Protein AF-A0AAU7ZPV0-F1 (afdb_monomer_lite)

Secondary structure (DSSP, 8-state):
--HHHHHHHHHHHHHHHHHHHTSHHHHHHHHT-S-HHHHHHHHHHHHHHHHHHHHHHHHHHHHHHHHHHHHHHHHHHHHHHHHHHHHHHHHHHHHHHHHHHHHHHHHHHHHH-

Structure (mmCIF, N/CA/C/O backbone):
data_AF-A0AAU7ZPV0-F1
#
_entry.id   AF-A0AAU7ZPV0-F1
#
loop_
_atom_site.group_PDB
_atom_site.id
_atom_site.type_symbol
_atom_site.label_atom_id
_atom_site.label_alt_id
_atom_site.label_comp_id
_atom_site.label_asym_id
_atom_site.label_entity_id
_atom_site.label_seq_id
_atom_site.pdbx_PDB_ins_code
_atom_site.Cartn_x
_atom_site.Cartn_y
_atom_site.Cartn_z
_atom_site.occupancy
_atom_site.B_iso_or_equiv
_atom_site.auth_seq_id
_atom_site.auth_comp_id
_atom_site.auth_asym_id
_atom_site.auth_atom_id
_atom_site.pdbx_PDB_model_num
ATOM 1 N N . MET A 1 1 ? -16.035 0.991 -10.563 1.00 46.72 1 MET A N 1
ATOM 2 C CA . MET A 1 1 ? -14.810 0.193 -10.328 1.00 46.72 1 MET A CA 1
ATOM 3 C C . MET A 1 1 ? -13.983 0.943 -9.302 1.00 46.72 1 MET A C 1
ATOM 5 O O . MET A 1 1 ? -13.802 2.139 -9.482 1.00 46.72 1 MET A O 1
ATOM 9 N N . GLN A 1 2 ? -13.599 0.308 -8.191 1.00 51.53 2 GLN A N 1
ATOM 10 C CA . GLN A 1 2 ? -12.875 1.004 -7.121 1.00 51.53 2 GLN A CA 1
ATOM 11 C C . GLN A 1 2 ? -11.481 1.400 -7.616 1.00 51.53 2 GLN A C 1
ATOM 13 O O . GLN A 1 2 ? -10.761 0.560 -8.154 1.00 51.53 2 GLN A O 1
ATOM 18 N N . SER A 1 3 ? -11.116 2.673 -7.447 1.00 61.22 3 SER A N 1
ATOM 19 C CA . SER A 1 3 ? -9.826 3.230 -7.879 1.00 61.22 3 SER A CA 1
ATOM 20 C C . SER A 1 3 ? -8.629 2.415 -7.369 1.00 61.22 3 SER A C 1
ATOM 22 O O . SER A 1 3 ? -7.640 2.259 -8.079 1.00 61.22 3 SER A O 1
ATOM 24 N N . SER A 1 4 ? -8.757 1.817 -6.181 1.00 65.19 4 SER A N 1
ATOM 25 C CA . SER A 1 4 ? -7.759 0.951 -5.543 1.00 65.19 4 SER A CA 1
ATOM 26 C C . SER A 1 4 ? -7.380 -0.283 -6.373 1.00 65.19 4 SER A C 1
ATOM 28 O O . SER A 1 4 ? -6.203 -0.634 -6.449 1.00 65.19 4 SER A O 1
ATOM 30 N N . ALA A 1 5 ? -8.341 -0.919 -7.053 1.00 67.62 5 ALA A N 1
ATOM 31 C CA . ALA A 1 5 ? -8.082 -2.095 -7.886 1.00 67.62 5 ALA A CA 1
ATOM 32 C C . ALA A 1 5 ? -7.288 -1.731 -9.152 1.00 67.62 5 ALA A C 1
ATOM 34 O O . ALA A 1 5 ? -6.360 -2.439 -9.539 1.00 67.62 5 ALA A O 1
ATOM 35 N N . LEU A 1 6 ? -7.613 -0.586 -9.759 1.00 73.12 6 LEU A N 1
ATOM 36 C CA . LEU A 1 6 ? -6.909 -0.051 -10.926 1.00 73.12 6 LEU A CA 1
ATOM 37 C C . LEU A 1 6 ? -5.469 0.354 -10.577 1.00 73.12 6 LEU A C 1
ATOM 39 O O . LEU A 1 6 ? -4.548 0.038 -11.331 1.00 73.12 6 LEU A O 1
ATOM 43 N N . TYR A 1 7 ? -5.257 0.978 -9.414 1.00 76.88 7 TYR A N 1
ATOM 44 C CA . TYR A 1 7 ? -3.917 1.304 -8.920 1.00 76.88 7 TYR A CA 1
ATOM 45 C C . TYR A 1 7 ? -3.076 0.059 -8.653 1.00 76.88 7 TYR A C 1
ATOM 47 O O . TYR A 1 7 ? -1.934 -0.002 -9.097 1.00 76.88 7 TYR A O 1
ATOM 55 N N . SER A 1 8 ? -3.644 -0.952 -7.991 1.00 78.69 8 SER A N 1
ATOM 56 C CA . SER A 1 8 ? -2.935 -2.195 -7.678 1.00 78.69 8 SER A CA 1
ATOM 57 C C . SER A 1 8 ? -2.488 -2.938 -8.943 1.00 78.69 8 SER A C 1
ATOM 59 O O . SER A 1 8 ? -1.317 -3.300 -9.057 1.00 78.69 8 SER A O 1
ATOM 61 N N . MET A 1 9 ? -3.374 -3.079 -9.936 1.00 86.12 9 MET A N 1
ATOM 62 C CA . MET A 1 9 ? -3.036 -3.710 -11.219 1.00 86.12 9 MET A CA 1
ATOM 63 C C . MET A 1 9 ? -1.973 -2.922 -11.997 1.00 86.12 9 MET A C 1
ATOM 65 O O . MET A 1 9 ? -1.051 -3.509 -12.569 1.00 86.12 9 MET A O 1
ATOM 69 N N . THR A 1 10 ? -2.082 -1.590 -12.009 1.00 88.38 10 THR A N 1
ATOM 70 C CA . THR A 1 10 ? -1.117 -0.718 -12.697 1.00 88.38 10 THR A CA 1
ATOM 71 C C . THR A 1 10 ? 0.253 -0.787 -12.028 1.00 88.38 10 THR A C 1
ATOM 73 O O . THR A 1 10 ? 1.260 -0.957 -12.711 1.00 88.38 10 THR A O 1
ATOM 76 N N . LEU A 1 11 ? 0.299 -0.731 -10.695 1.00 90.00 11 LEU A N 1
ATOM 77 C CA . LEU A 1 11 ? 1.532 -0.859 -9.924 1.00 90.00 11 LEU A CA 1
ATOM 78 C C . LEU A 1 11 ? 2.190 -2.223 -10.155 1.00 90.00 11 LEU A C 1
ATOM 80 O O . LEU A 1 11 ? 3.389 -2.281 -10.404 1.00 90.00 11 LEU A O 1
ATOM 84 N N . GLN A 1 12 ? 1.415 -3.310 -10.141 1.00 92.12 12 GLN A N 1
ATOM 85 C CA . GLN A 1 12 ? 1.933 -4.653 -10.405 1.00 92.12 12 GLN A CA 1
ATOM 86 C C . GLN A 1 12 ? 2.529 -4.768 -11.814 1.00 92.12 12 GLN A C 1
ATOM 88 O O . GLN A 1 12 ? 3.609 -5.333 -11.980 1.00 92.12 12 GLN A O 1
ATOM 93 N N . SER A 1 13 ? 1.861 -4.184 -12.811 1.00 93.31 13 SER A N 1
ATOM 94 C CA . SER A 1 13 ? 2.343 -4.169 -14.196 1.00 93.31 13 SER A CA 1
ATOM 95 C C . SER A 1 13 ? 3.640 -3.369 -14.335 1.00 93.31 13 SER A C 1
ATOM 97 O O . SER A 1 13 ? 4.585 -3.831 -14.969 1.00 93.31 13 SER A O 1
ATOM 99 N N . LEU A 1 14 ? 3.719 -2.195 -13.699 1.00 93.50 14 LEU A N 1
ATOM 100 C CA . LEU A 1 14 ? 4.928 -1.370 -13.702 1.00 93.50 14 LEU A CA 1
ATOM 101 C C . LEU A 1 14 ? 6.087 -2.049 -12.968 1.00 93.50 14 LEU A C 1
ATOM 103 O O . LEU A 1 14 ? 7.208 -2.015 -13.459 1.00 93.50 14 LEU A O 1
ATOM 107 N N . VAL A 1 15 ? 5.833 -2.711 -11.835 1.00 93.19 15 VAL A N 1
ATOM 108 C CA . VAL A 1 15 ? 6.856 -3.482 -11.112 1.00 93.19 15 VAL A CA 1
ATOM 109 C C . VAL A 1 15 ? 7.363 -4.655 -11.950 1.00 93.19 15 VAL A C 1
ATOM 111 O O . VAL A 1 15 ? 8.564 -4.915 -11.946 1.00 93.19 15 VAL A O 1
ATOM 114 N N . GLY A 1 16 ? 6.478 -5.339 -12.681 1.00 94.06 16 GLY A N 1
ATOM 115 C CA . GLY A 1 16 ? 6.865 -6.376 -13.639 1.00 94.06 16 GLY A CA 1
ATOM 116 C C . GLY A 1 16 ? 7.795 -5.825 -14.718 1.00 94.06 16 GLY A C 1
ATOM 117 O O . GLY A 1 16 ? 8.907 -6.322 -14.876 1.00 94.06 16 GLY A O 1
ATOM 118 N N . LEU A 1 17 ? 7.389 -4.731 -15.368 1.00 93.94 17 LEU A N 1
ATOM 119 C CA . LEU A 1 17 ? 8.193 -4.057 -16.388 1.00 93.94 17 LEU A CA 1
ATOM 120 C C . LEU A 1 17 ? 9.551 -3.602 -15.837 1.00 93.94 17 LEU A C 1
ATOM 122 O O . LEU A 1 17 ? 10.587 -3.836 -16.447 1.00 93.94 17 LEU A O 1
ATOM 126 N N . ARG A 1 18 ? 9.564 -3.002 -14.648 1.00 94.88 18 ARG A N 1
ATOM 127 C CA . ARG A 1 18 ? 10.787 -2.609 -13.951 1.00 94.88 18 ARG A CA 1
ATOM 128 C C . ARG A 1 18 ? 11.729 -3.782 -13.750 1.00 94.88 18 ARG A C 1
ATOM 130 O O . ARG A 1 18 ? 12.922 -3.651 -13.994 1.00 94.88 18 ARG A O 1
ATOM 137 N N . ASN A 1 19 ? 11.205 -4.919 -13.295 1.00 94.62 19 ASN A N 1
ATOM 138 C CA . ASN A 1 19 ? 12.014 -6.109 -13.054 1.00 94.62 19 ASN A CA 1
ATOM 139 C C . ASN A 1 19 ? 12.667 -6.618 -14.344 1.00 94.62 19 ASN A C 1
ATOM 141 O O . ASN A 1 19 ? 13.808 -7.063 -14.291 1.00 94.62 19 ASN A O 1
ATOM 145 N N . GLU A 1 20 ? 11.990 -6.504 -15.489 1.00 93.69 20 GLU A N 1
ATOM 146 C CA . GLU A 1 20 ? 12.580 -6.797 -16.801 1.00 93.69 20 GLU A CA 1
ATOM 147 C C . GLU A 1 20 ? 13.679 -5.782 -17.163 1.00 93.69 20 GLU A C 1
ATOM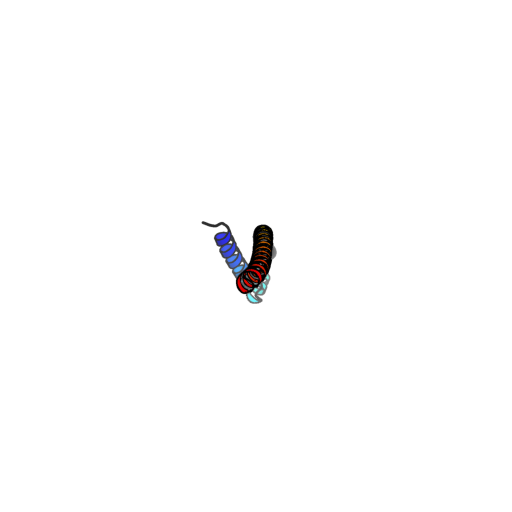 149 O O . GLU A 1 20 ? 14.764 -6.171 -17.597 1.00 93.69 20 GLU A O 1
ATOM 154 N N . MET A 1 21 ? 13.441 -4.489 -16.912 1.00 91.94 21 MET A N 1
ATOM 155 C CA . MET A 1 21 ? 14.362 -3.389 -17.238 1.00 91.94 21 MET A CA 1
ATOM 156 C C . MET A 1 21 ? 15.630 -3.331 -16.370 1.00 91.94 21 MET A C 1
ATOM 158 O O . MET A 1 21 ? 16.565 -2.615 -16.709 1.00 91.94 21 MET A O 1
ATOM 162 N N . VAL A 1 22 ? 15.695 -4.057 -15.252 1.00 91.88 22 VAL A N 1
ATOM 163 C CA . VAL A 1 22 ? 16.899 -4.117 -14.395 1.00 91.88 22 VAL A CA 1
ATOM 164 C C . VAL A 1 22 ? 17.722 -5.391 -14.598 1.00 91.88 22 VAL A C 1
ATOM 166 O O . VAL A 1 22 ? 18.713 -5.601 -13.899 1.00 91.88 22 VAL A O 1
ATOM 169 N N . THR A 1 23 ? 17.321 -6.259 -15.528 1.00 95.06 23 THR A N 1
ATOM 170 C CA . THR A 1 23 ? 18.082 -7.472 -15.853 1.00 95.06 23 THR A CA 1
ATOM 171 C C . THR A 1 23 ? 19.387 -7.142 -16.579 1.00 95.06 23 THR A C 1
ATOM 173 O O . THR A 1 23 ? 19.469 -6.150 -17.304 1.00 95.06 23 THR A O 1
ATOM 176 N N . SER A 1 24 ? 20.400 -8.007 -16.422 1.00 94.00 24 SER A N 1
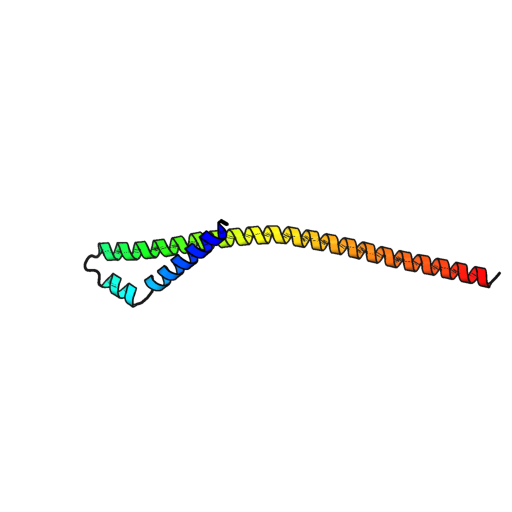ATOM 177 C CA . SER A 1 24 ? 21.652 -7.919 -17.195 1.00 94.00 24 SER A CA 1
ATOM 178 C C . SER A 1 24 ? 21.362 -7.878 -18.691 1.00 94.00 24 SER A C 1
ATOM 180 O O . SER A 1 24 ? 21.835 -6.979 -19.371 1.00 94.00 24 SER A O 1
ATOM 182 N N . ASP A 1 25 ? 20.507 -8.782 -19.176 1.00 95.31 25 ASP A N 1
ATOM 183 C CA . ASP A 1 25 ? 20.170 -8.899 -20.596 1.00 95.31 25 ASP A CA 1
ATOM 184 C C . ASP A 1 25 ? 19.580 -7.604 -21.163 1.00 95.31 25 ASP A C 1
ATOM 186 O O . ASP A 1 25 ? 19.931 -7.187 -22.266 1.00 95.31 25 ASP A O 1
ATOM 190 N N . TRP A 1 26 ? 18.706 -6.931 -20.406 1.00 94.00 26 TRP A N 1
ATOM 191 C CA . TRP A 1 26 ? 18.158 -5.644 -20.823 1.00 94.00 26 TRP A CA 1
ATOM 192 C C . TRP A 1 26 ? 19.221 -4.545 -20.819 1.00 94.00 26 TRP A C 1
ATOM 194 O O . TRP A 1 26 ? 19.307 -3.771 -21.772 1.00 94.00 26 TRP A O 1
ATOM 204 N N . ILE A 1 27 ? 20.049 -4.482 -19.773 1.00 93.94 27 ILE A N 1
ATOM 205 C CA . ILE A 1 27 ? 21.127 -3.490 -19.657 1.00 93.94 27 ILE A CA 1
ATOM 206 C C . ILE A 1 27 ? 22.122 -3.655 -20.811 1.00 93.94 27 ILE A C 1
ATOM 208 O O . ILE A 1 27 ? 22.485 -2.673 -21.461 1.00 93.94 27 ILE A O 1
ATOM 212 N N . ASP A 1 28 ? 22.511 -4.890 -21.110 1.00 95.88 28 ASP A N 1
ATOM 213 C CA . ASP A 1 28 ? 23.411 -5.228 -22.207 1.00 95.88 28 ASP A CA 1
ATOM 214 C C . ASP A 1 28 ? 22.778 -4.891 -23.562 1.00 95.88 28 ASP A C 1
ATOM 216 O O . ASP A 1 28 ? 23.433 -4.285 -24.412 1.00 95.88 28 ASP A O 1
ATOM 220 N N . ALA A 1 29 ? 21.484 -5.178 -23.747 1.00 95.06 29 ALA A N 1
ATOM 221 C CA . ALA A 1 29 ? 20.747 -4.806 -24.953 1.00 95.06 29 ALA A CA 1
ATOM 222 C C . ALA A 1 29 ? 20.673 -3.284 -25.155 1.00 95.06 29 ALA A C 1
ATOM 224 O O . ALA A 1 29 ? 20.831 -2.805 -26.279 1.00 95.06 29 ALA A O 1
ATOM 225 N N . VAL A 1 30 ? 20.474 -2.513 -24.081 1.00 94.62 30 VAL A N 1
ATOM 226 C CA . VAL A 1 30 ? 20.490 -1.046 -24.136 1.00 94.62 30 VAL A CA 1
ATOM 227 C C . VAL A 1 30 ? 21.887 -0.532 -24.4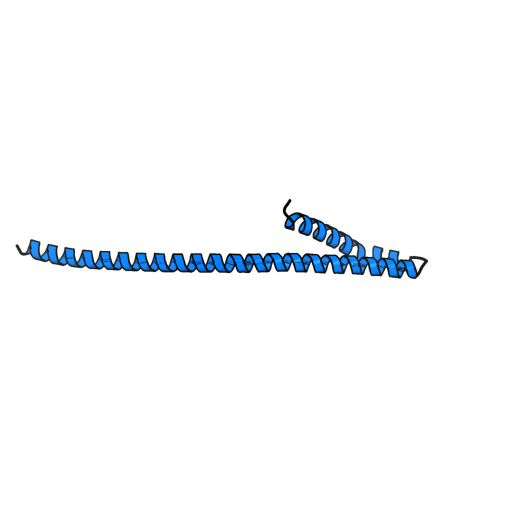63 1.00 94.62 30 VAL A C 1
ATOM 229 O O . VAL A 1 30 ? 22.023 0.321 -25.335 1.00 94.62 30 VAL A O 1
ATOM 232 N N . ASN A 1 31 ? 22.932 -1.069 -23.834 1.00 94.06 31 ASN A N 1
ATOM 233 C CA . ASN A 1 31 ? 24.315 -0.661 -24.092 1.00 94.06 31 ASN A CA 1
ATOM 234 C C . ASN A 1 31 ? 24.791 -1.030 -25.508 1.00 94.06 31 ASN A C 1
ATOM 236 O O . ASN A 1 31 ? 25.638 -0.338 -26.072 1.00 94.06 31 ASN A O 1
ATOM 240 N N . ALA A 1 32 ? 24.227 -2.084 -26.100 1.00 95.75 32 ALA A N 1
ATOM 241 C CA . ALA A 1 32 ? 24.511 -2.511 -27.466 1.00 95.75 32 ALA A CA 1
ATOM 242 C C . ALA A 1 32 ? 23.818 -1.655 -28.547 1.00 95.75 32 ALA A C 1
ATOM 244 O O . ALA A 1 32 ? 24.078 -1.854 -29.737 1.00 95.75 32 ALA A O 1
ATOM 245 N N . LEU A 1 33 ? 22.946 -0.703 -28.180 1.00 95.25 33 LEU A N 1
ATOM 246 C CA . LEU A 1 33 ? 22.277 0.158 -29.158 1.00 95.25 33 LEU A CA 1
ATOM 247 C C . LEU A 1 33 ? 23.300 1.026 -29.916 1.00 95.25 33 LEU A C 1
ATOM 249 O O . LEU A 1 33 ? 24.126 1.691 -29.287 1.00 95.25 33 LEU A O 1
ATOM 253 N N . PRO A 1 34 ? 23.213 1.109 -31.256 1.00 93.88 34 PRO A N 1
ATOM 254 C CA . PRO A 1 34 ? 24.214 1.789 -32.083 1.00 93.88 34 PRO A CA 1
ATOM 255 C C . PRO A 1 34 ? 24.190 3.319 -31.953 1.00 93.88 34 PRO A C 1
ATOM 257 O O . PRO A 1 34 ? 25.153 3.988 -32.321 1.00 93.88 34 PRO A O 1
ATOM 260 N N . ASN A 1 35 ? 23.091 3.886 -31.454 1.00 96.06 35 ASN A N 1
ATOM 261 C CA . ASN A 1 35 ? 22.898 5.323 -31.310 1.00 96.06 35 ASN A CA 1
ATOM 262 C C . ASN A 1 35 ? 22.875 5.714 -29.821 1.00 96.06 35 ASN A C 1
ATOM 264 O O . ASN A 1 35 ? 21.947 5.314 -29.111 1.00 96.06 35 ASN A O 1
ATOM 268 N N . PRO A 1 36 ? 23.812 6.558 -29.350 1.00 94.00 36 PRO A N 1
ATOM 269 C CA . PRO A 1 36 ? 23.835 7.032 -27.965 1.00 94.00 36 PRO A CA 1
ATOM 270 C C . PRO A 1 36 ? 22.535 7.713 -27.517 1.00 94.00 36 PRO A C 1
ATOM 272 O O . PRO A 1 36 ? 22.138 7.601 -26.359 1.00 94.00 36 PRO A O 1
ATOM 275 N N . ASN A 1 37 ? 21.820 8.382 -28.427 1.00 96.06 37 ASN A N 1
ATOM 276 C CA . ASN A 1 37 ? 20.543 9.012 -28.086 1.00 96.06 37 ASN A CA 1
ATOM 277 C C . ASN A 1 37 ? 19.456 7.983 -27.756 1.00 96.06 37 ASN A C 1
ATOM 279 O O . ASN A 1 37 ? 18.602 8.248 -26.910 1.00 96.06 37 ASN A O 1
ATOM 283 N N . ASP A 1 38 ? 19.484 6.808 -28.384 1.00 95.06 38 ASP A N 1
ATOM 284 C CA . ASP A 1 38 ? 18.519 5.749 -28.090 1.00 95.06 38 ASP A CA 1
ATOM 285 C C . ASP A 1 38 ? 18.834 5.068 -26.751 1.00 95.06 38 ASP A C 1
ATOM 287 O O . ASP A 1 38 ? 17.909 4.749 -26.004 1.00 95.06 38 ASP A O 1
ATOM 291 N N . GLN A 1 39 ? 20.116 4.984 -26.376 1.00 93.56 39 GLN A N 1
ATOM 292 C CA . GLN A 1 39 ? 20.540 4.556 -25.035 1.00 93.56 39 GLN A CA 1
ATOM 293 C C . GLN A 1 39 ? 19.996 5.498 -23.953 1.00 93.56 39 GLN A C 1
ATOM 295 O O . GLN A 1 39 ? 19.344 5.061 -23.003 1.00 93.56 39 GLN A O 1
ATOM 300 N N . ILE A 1 40 ? 20.191 6.810 -24.133 1.00 95.06 40 ILE A N 1
ATOM 301 C CA . ILE A 1 40 ? 19.691 7.836 -23.207 1.00 95.06 40 ILE A CA 1
ATOM 302 C C . ILE A 1 40 ? 18.164 7.770 -23.099 1.00 95.06 40 ILE A C 1
ATOM 304 O O . ILE A 1 40 ? 17.612 7.850 -22.002 1.00 95.06 40 ILE A O 1
ATOM 308 N N . ARG A 1 41 ? 17.453 7.590 -24.220 1.00 95.06 41 ARG A N 1
ATOM 309 C CA . ARG A 1 41 ? 15.986 7.463 -24.219 1.00 95.06 41 ARG A CA 1
ATOM 310 C C . ARG A 1 41 ? 15.507 6.207 -23.496 1.00 95.06 41 ARG A C 1
ATOM 312 O O . ARG A 1 41 ? 14.505 6.286 -22.782 1.00 95.06 41 ARG A O 1
ATOM 319 N N . ALA A 1 42 ? 16.196 5.078 -23.651 1.00 92.69 42 ALA A N 1
ATOM 320 C CA . ALA A 1 42 ? 15.875 3.843 -22.938 1.00 92.69 42 ALA A CA 1
ATOM 321 C C . ALA A 1 42 ? 16.050 4.016 -21.420 1.00 92.69 42 ALA A C 1
ATOM 323 O O . ALA A 1 42 ? 15.125 3.732 -20.659 1.00 92.69 42 ALA A O 1
ATOM 324 N N . GLN A 1 43 ? 17.171 4.597 -20.982 1.00 92.12 43 GLN A N 1
ATOM 325 C CA . GLN A 1 43 ? 17.424 4.894 -19.566 1.00 92.12 43 GLN A CA 1
ATOM 326 C C . GLN A 1 43 ? 16.423 5.910 -18.994 1.00 92.12 43 GLN A C 1
ATOM 328 O O . GLN A 1 43 ? 15.880 5.713 -17.909 1.00 92.12 43 GLN A O 1
ATOM 333 N N . ALA A 1 44 ? 16.104 6.970 -19.742 1.00 94.75 44 ALA A N 1
ATOM 334 C CA . ALA A 1 44 ? 15.089 7.942 -19.339 1.00 94.75 44 ALA A CA 1
ATOM 335 C C . ALA A 1 44 ? 13.692 7.309 -19.224 1.00 94.75 44 ALA A C 1
ATOM 337 O O . ALA A 1 44 ? 12.884 7.730 -18.398 1.00 94.75 44 ALA A O 1
ATOM 338 N N . THR A 1 45 ? 13.394 6.301 -20.045 1.00 94.00 45 THR A N 1
ATOM 339 C CA . THR A 1 45 ? 12.141 5.542 -19.957 1.00 94.00 45 THR A CA 1
ATOM 340 C C . THR A 1 45 ? 12.124 4.666 -18.710 1.00 94.00 45 THR A C 1
ATOM 342 O O . THR A 1 45 ? 11.131 4.700 -17.989 1.00 94.00 45 THR A O 1
ATOM 345 N N . ALA A 1 46 ? 13.227 3.978 -18.396 1.00 93.06 46 ALA A N 1
ATOM 346 C CA . ALA A 1 46 ? 13.366 3.225 -17.148 1.00 93.06 46 ALA A CA 1
ATOM 347 C C . ALA A 1 46 ? 13.126 4.130 -15.932 1.00 93.06 46 ALA A C 1
ATOM 349 O O . ALA A 1 46 ? 12.285 3.838 -15.091 1.00 93.06 46 ALA A O 1
ATOM 350 N N . PHE A 1 47 ? 13.759 5.305 -15.904 1.00 94.19 47 PHE A N 1
ATOM 351 C CA . PHE A 1 47 ? 13.568 6.272 -14.823 1.00 94.19 47 PHE A CA 1
ATOM 352 C C . PHE A 1 47 ? 12.107 6.732 -14.671 1.00 94.19 47 PHE A C 1
ATOM 354 O O . PHE A 1 47 ? 11.613 6.894 -13.556 1.00 94.19 47 PHE A O 1
ATOM 361 N N . LYS A 1 48 ? 11.384 6.925 -15.782 1.00 95.19 48 LYS A N 1
ATOM 362 C CA . LYS A 1 48 ? 9.954 7.278 -15.747 1.00 95.19 48 LYS A CA 1
ATOM 363 C C . LYS A 1 48 ? 9.091 6.159 -15.167 1.00 95.19 48 LYS A C 1
ATOM 365 O O . LYS A 1 48 ? 8.131 6.472 -14.464 1.00 95.19 48 LYS A O 1
ATOM 370 N N . VAL A 1 49 ? 9.417 4.896 -15.450 1.00 95.00 49 VAL A N 1
ATOM 371 C CA . VAL A 1 49 ? 8.739 3.737 -14.847 1.00 95.00 49 VAL A CA 1
ATOM 372 C C . VAL A 1 49 ? 8.946 3.751 -13.332 1.00 95.00 49 VAL A C 1
ATOM 374 O O . VAL A 1 49 ? 7.960 3.696 -12.599 1.00 95.00 49 VAL A O 1
ATOM 377 N N . GLU A 1 50 ? 10.175 3.978 -12.860 1.00 93.44 50 GLU A N 1
ATOM 378 C CA . GLU A 1 50 ? 10.462 3.995 -11.416 1.00 93.44 50 GLU A CA 1
ATOM 379 C C . GLU A 1 50 ? 9.745 5.132 -10.707 1.00 93.44 50 GLU A C 1
ATOM 381 O O . GLU A 1 50 ? 9.135 4.946 -9.653 1.00 93.44 50 GLU A O 1
ATOM 386 N N . HIS A 1 51 ? 9.756 6.311 -11.322 1.00 94.50 51 HIS A N 1
ATOM 387 C CA . HIS A 1 51 ? 9.033 7.457 -10.804 1.00 94.50 51 HIS A CA 1
ATOM 388 C C . HIS A 1 51 ? 7.520 7.185 -10.732 1.00 94.50 51 HIS A C 1
ATOM 390 O O . HIS A 1 51 ? 6.881 7.514 -9.733 1.00 94.50 51 HIS A O 1
ATOM 396 N N . ALA A 1 52 ? 6.934 6.547 -11.751 1.00 93.00 52 ALA A N 1
ATOM 397 C CA . ALA A 1 52 ? 5.517 6.185 -11.743 1.00 93.00 52 ALA A CA 1
ATOM 398 C C . ALA A 1 52 ? 5.181 5.170 -10.635 1.00 93.00 52 ALA A C 1
ATOM 400 O O . ALA A 1 52 ? 4.179 5.341 -9.937 1.00 93.00 52 ALA A O 1
ATOM 401 N N . ILE A 1 53 ? 6.035 4.160 -10.426 1.00 93.44 53 ILE A N 1
ATOM 402 C CA . ILE A 1 53 ? 5.916 3.203 -9.313 1.00 93.44 53 ILE A CA 1
ATOM 403 C C . ILE A 1 53 ? 5.930 3.943 -7.977 1.00 93.44 53 ILE A C 1
ATOM 405 O O . ILE A 1 53 ? 5.082 3.679 -7.122 1.00 93.44 53 ILE A O 1
ATOM 409 N N . GLN A 1 54 ? 6.858 4.883 -7.795 1.00 92.56 54 GLN A N 1
ATOM 410 C CA . GLN A 1 54 ? 6.993 5.630 -6.550 1.00 92.56 54 GLN A CA 1
ATOM 411 C C . GLN A 1 54 ? 5.769 6.510 -6.271 1.00 92.56 54 GLN A C 1
ATOM 413 O O . GLN A 1 54 ? 5.244 6.489 -5.160 1.00 92.56 54 GLN A O 1
ATOM 418 N N . VAL A 1 55 ? 5.267 7.233 -7.277 1.00 91.88 55 VAL A N 1
ATOM 419 C CA . VAL A 1 55 ? 4.056 8.060 -7.146 1.00 91.88 55 VAL A CA 1
ATOM 420 C C . VAL A 1 55 ? 2.846 7.210 -6.760 1.00 91.88 55 VAL A C 1
ATOM 422 O O . VAL A 1 55 ? 2.130 7.556 -5.822 1.00 91.88 55 VAL A O 1
ATOM 425 N N . LEU A 1 56 ? 2.636 6.077 -7.437 1.00 89.69 56 LEU A N 1
ATOM 426 C CA . LEU A 1 56 ? 1.519 5.176 -7.141 1.00 89.69 56 LEU A CA 1
ATOM 427 C C . LEU A 1 56 ? 1.644 4.523 -5.762 1.00 89.69 56 LEU A C 1
ATOM 429 O O . LEU A 1 56 ? 0.652 4.410 -5.046 1.00 89.69 56 LEU A O 1
ATOM 433 N N . SER A 1 57 ? 2.856 4.130 -5.369 1.00 87.69 57 SER A N 1
ATOM 434 C CA . SER A 1 57 ? 3.110 3.549 -4.046 1.00 87.69 57 SER A CA 1
ATOM 435 C C . SER A 1 57 ? 2.846 4.565 -2.937 1.00 87.69 57 SER A C 1
ATOM 437 O O . SER A 1 57 ? 2.209 4.234 -1.942 1.00 87.69 57 SER A O 1
ATOM 439 N N . ASN A 1 58 ? 3.267 5.819 -3.126 1.00 88.38 58 ASN A N 1
ATOM 440 C CA . ASN A 1 58 ? 3.004 6.896 -2.173 1.00 88.38 58 ASN A CA 1
ATOM 441 C C . ASN A 1 58 ? 1.506 7.202 -2.054 1.00 88.38 58 ASN A C 1
ATOM 443 O O . ASN A 1 58 ? 1.019 7.396 -0.944 1.00 88.38 58 ASN A O 1
ATOM 447 N N . ALA A 1 59 ? 0.771 7.203 -3.169 1.00 85.94 59 ALA A N 1
ATOM 448 C CA . ALA A 1 59 ? -0.681 7.369 -3.146 1.00 85.94 59 ALA A CA 1
ATOM 449 C C . ALA A 1 59 ? -1.364 6.231 -2.368 1.00 85.94 59 ALA A C 1
ATOM 451 O O . ALA A 1 59 ? -2.168 6.492 -1.480 1.00 85.94 59 ALA A O 1
ATOM 452 N N . ALA A 1 60 ? -0.974 4.976 -2.621 1.00 83.62 60 ALA A N 1
ATOM 453 C CA . ALA A 1 60 ? -1.507 3.826 -1.892 1.00 83.62 60 ALA A CA 1
ATOM 454 C C . ALA A 1 60 ? -1.190 3.881 -0.385 1.00 83.62 60 ALA A C 1
ATOM 456 O O . ALA A 1 60 ? -2.042 3.550 0.436 1.00 83.62 60 ALA A O 1
ATOM 457 N N . LEU A 1 61 ? 0.014 4.322 -0.006 1.00 86.00 61 LEU A N 1
ATOM 458 C CA . LEU A 1 61 ? 0.382 4.520 1.399 1.00 86.00 61 LEU A CA 1
ATOM 459 C C . LEU A 1 61 ? -0.425 5.647 2.056 1.00 86.00 61 LEU A C 1
ATOM 461 O O . LEU A 1 61 ? -0.808 5.506 3.215 1.00 86.00 61 LEU A O 1
ATOM 465 N N . SER A 1 62 ? -0.708 6.729 1.327 1.00 85.75 62 SER A N 1
ATOM 466 C CA . SER A 1 62 ? -1.576 7.812 1.804 1.00 85.75 62 SER A CA 1
ATOM 467 C C . SER A 1 62 ? -2.993 7.306 2.076 1.00 85.75 62 SER A C 1
ATOM 469 O O . SER A 1 62 ? -3.520 7.536 3.159 1.00 85.75 62 SER A O 1
ATOM 471 N N . ASP A 1 63 ? -3.574 6.540 1.147 1.00 83.38 63 ASP A N 1
ATOM 472 C CA . ASP A 1 63 ? -4.908 5.952 1.320 1.00 83.38 63 ASP A CA 1
ATOM 473 C C . ASP A 1 63 ? -4.961 5.007 2.535 1.00 83.38 63 ASP A C 1
ATOM 475 O O . ASP A 1 63 ? -5.939 4.997 3.287 1.00 83.38 63 ASP A O 1
ATOM 479 N N . ILE A 1 64 ? -3.907 4.208 2.752 1.00 80.50 64 ILE A N 1
ATOM 480 C CA . ILE A 1 64 ? -3.789 3.338 3.932 1.00 80.50 64 ILE A CA 1
ATOM 481 C C . ILE A 1 64 ? -3.707 4.177 5.211 1.00 80.50 64 ILE A C 1
ATOM 483 O O . ILE A 1 64 ? -4.373 3.847 6.191 1.00 80.50 64 ILE A O 1
ATOM 487 N N . ALA A 1 65 ? -2.924 5.258 5.214 1.00 82.62 65 ALA A N 1
ATOM 488 C CA . ALA A 1 65 ? -2.809 6.143 6.368 1.00 82.62 65 ALA A CA 1
ATOM 489 C C . ALA A 1 65 ? -4.164 6.772 6.731 1.00 82.62 65 ALA A C 1
ATOM 491 O O . ALA A 1 65 ? -4.557 6.738 7.899 1.00 82.62 65 ALA A O 1
ATOM 492 N N . ASP A 1 66 ? -4.921 7.250 5.743 1.00 85.19 66 ASP A N 1
ATOM 493 C CA . ASP A 1 66 ? -6.260 7.809 5.955 1.00 85.19 66 ASP A CA 1
ATOM 494 C C . ASP A 1 66 ? -7.233 6.760 6.515 1.00 85.19 66 ASP A C 1
ATOM 496 O O . ASP A 1 66 ? -7.985 7.030 7.458 1.00 85.19 66 ASP A O 1
ATOM 500 N N . GLN A 1 67 ? -7.181 5.525 6.003 1.00 82.12 67 GLN A N 1
ATOM 501 C CA . GLN A 1 67 ? -7.970 4.411 6.539 1.00 82.12 67 GLN A CA 1
ATOM 502 C C . GLN A 1 67 ? -7.579 4.062 7.978 1.00 82.12 67 GLN A C 1
ATOM 504 O O . GLN A 1 67 ? -8.462 3.816 8.801 1.00 82.12 67 GLN A O 1
ATOM 509 N N . MET A 1 68 ? -6.285 4.062 8.308 1.00 81.19 68 MET A N 1
ATOM 510 C CA . MET A 1 68 ? -5.809 3.820 9.672 1.00 81.19 68 MET A CA 1
ATOM 511 C C . MET A 1 68 ? -6.298 4.902 10.635 1.00 81.19 68 MET A C 1
ATOM 513 O O . MET A 1 68 ? -6.755 4.578 11.729 1.00 81.19 68 MET A O 1
ATOM 517 N N . VAL A 1 69 ? -6.269 6.174 10.229 1.00 89.12 69 VAL A N 1
ATOM 518 C CA . VAL A 1 69 ? -6.795 7.287 11.035 1.00 89.12 69 VAL A CA 1
ATOM 519 C C . VAL A 1 69 ? -8.301 7.133 11.265 1.00 89.12 69 VAL A C 1
ATOM 521 O O . VAL A 1 69 ? -8.768 7.265 12.399 1.00 89.12 69 VAL A O 1
ATOM 524 N N . ALA A 1 70 ? -9.064 6.787 10.224 1.00 82.56 70 ALA A N 1
ATOM 525 C CA . ALA A 1 70 ? -10.498 6.538 10.354 1.00 82.56 70 ALA A CA 1
ATOM 526 C C . ALA A 1 70 ? -10.799 5.358 11.300 1.00 82.56 70 ALA A C 1
ATOM 528 O O . ALA A 1 70 ? -11.688 5.443 12.151 1.00 82.56 70 ALA A O 1
ATOM 529 N N . GLN A 1 71 ? -10.028 4.271 11.204 1.00 84.06 71 GLN A N 1
ATOM 530 C CA . GLN A 1 71 ? -10.168 3.107 12.083 1.00 84.06 71 GLN A CA 1
ATOM 531 C C . GLN A 1 71 ? -9.754 3.411 13.528 1.00 84.06 71 GLN A C 1
ATOM 533 O O . GLN A 1 71 ? -10.406 2.936 14.455 1.00 84.06 71 GLN A O 1
ATOM 538 N N . GLN A 1 72 ? -8.731 4.241 13.745 1.00 85.44 72 GLN A N 1
ATOM 539 C CA . GLN A 1 72 ? -8.300 4.664 15.079 1.00 85.44 72 GLN A CA 1
ATOM 540 C C . GLN A 1 72 ? -9.439 5.358 15.840 1.00 85.44 72 GLN A C 1
ATOM 542 O O . GLN A 1 72 ? -9.653 5.080 17.024 1.00 85.44 72 GLN A O 1
ATOM 547 N N . ALA A 1 73 ? -10.194 6.231 15.167 1.00 84.75 73 ALA A N 1
ATOM 548 C CA . ALA A 1 73 ? -11.352 6.897 15.758 1.00 84.75 73 ALA A CA 1
ATOM 549 C C . ALA A 1 73 ? -12.449 5.889 16.143 1.00 84.75 73 ALA A C 1
ATOM 551 O O . ALA A 1 73 ? -12.962 5.937 17.261 1.00 84.75 73 ALA A O 1
ATOM 552 N N . ALA A 1 74 ? -12.749 4.931 15.259 1.00 84.19 74 ALA A N 1
ATOM 553 C CA . ALA A 1 74 ? -13.732 3.880 15.522 1.00 84.19 74 ALA A CA 1
ATOM 554 C C . ALA A 1 74 ? -13.323 2.972 16.696 1.00 84.19 74 ALA A C 1
ATOM 556 O O . ALA A 1 74 ? -14.136 2.704 17.579 1.00 84.19 74 ALA A O 1
ATOM 557 N N . ILE A 1 75 ? -12.054 2.554 16.760 1.00 88.00 75 ILE A N 1
ATOM 558 C CA . ILE A 1 75 ? -11.516 1.747 17.867 1.00 88.00 75 ILE A CA 1
ATOM 559 C C . ILE A 1 75 ? -11.584 2.522 19.185 1.00 88.00 75 ILE A C 1
ATOM 561 O O . ILE A 1 75 ? -11.956 1.962 20.216 1.00 88.00 75 ILE A O 1
ATOM 565 N N . THR A 1 76 ? -11.256 3.815 19.166 1.00 90.44 76 THR A N 1
ATOM 566 C CA . THR A 1 76 ? -11.315 4.671 20.360 1.00 90.44 76 THR A CA 1
ATOM 567 C C . THR A 1 76 ? -12.751 4.807 20.874 1.00 90.44 76 THR A C 1
ATOM 569 O O . THR A 1 76 ? -12.988 4.678 22.078 1.00 90.44 76 THR A O 1
ATOM 572 N N . ALA A 1 77 ? -13.717 5.006 19.972 1.00 89.50 77 ALA A N 1
ATOM 573 C CA . ALA A 1 77 ? -15.136 5.055 20.318 1.00 89.50 77 ALA A CA 1
ATOM 574 C C . ALA A 1 77 ? -15.618 3.723 20.917 1.00 89.50 77 ALA A C 1
ATOM 576 O O . ALA A 1 77 ? -16.149 3.715 22.025 1.00 89.50 77 ALA A O 1
ATOM 577 N N . ALA A 1 78 ? -15.329 2.598 20.254 1.00 87.19 78 ALA A N 1
ATOM 578 C CA . ALA A 1 78 ? -15.696 1.266 20.736 1.00 87.19 78 ALA A CA 1
ATOM 579 C C . ALA A 1 78 ? -15.059 0.934 22.099 1.00 87.19 78 ALA A C 1
ATOM 581 O O . ALA A 1 78 ? -15.696 0.345 22.968 1.00 87.19 78 ALA A O 1
ATOM 582 N N . THR A 1 79 ? -13.808 1.350 22.322 1.00 88.81 79 THR A N 1
ATOM 583 C CA . THR A 1 79 ? -13.120 1.162 23.612 1.00 88.81 79 THR A CA 1
ATOM 584 C C . THR A 1 79 ? -13.783 1.975 24.724 1.00 88.81 79 THR A C 1
ATOM 586 O O . THR A 1 79 ? -13.889 1.504 25.856 1.00 88.81 79 THR A O 1
ATOM 589 N N . THR A 1 80 ? -14.240 3.189 24.411 1.00 92.06 80 THR A N 1
ATOM 590 C CA . THR A 1 80 ? -14.950 4.049 25.367 1.00 92.06 80 THR A CA 1
ATOM 591 C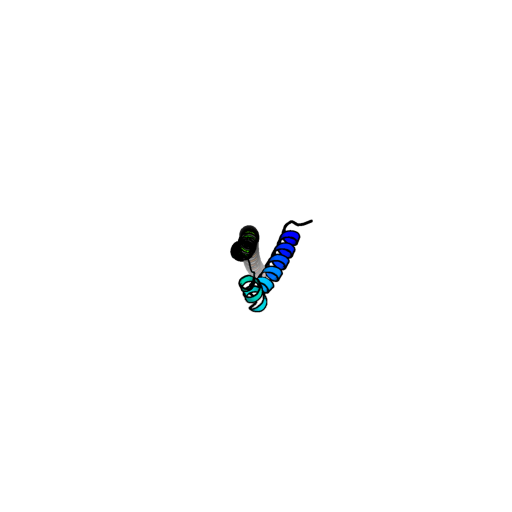 C . THR A 1 80 ? -16.302 3.441 25.734 1.00 92.06 80 THR A C 1
ATOM 593 O O . THR A 1 80 ? -16.588 3.272 26.914 1.00 92.06 80 THR A O 1
ATOM 596 N N . GLU A 1 81 ? -17.077 3.003 24.742 1.00 91.62 81 GLU A N 1
ATOM 597 C CA . GLU A 1 81 ? -18.371 2.343 24.954 1.00 91.62 81 GLU A CA 1
ATOM 598 C C . GLU A 1 81 ? -18.242 1.051 25.779 1.00 91.62 81 GLU A C 1
ATOM 600 O O . GLU A 1 81 ? -19.032 0.798 26.694 1.00 91.62 81 GLU A O 1
ATOM 605 N N . LEU A 1 82 ? -17.199 0.254 25.519 1.00 89.00 82 LEU A N 1
ATOM 606 C CA . LEU A 1 82 ? -16.894 -0.936 26.312 1.00 89.00 82 LEU A CA 1
ATOM 607 C C . LEU A 1 82 ? -16.570 -0.579 27.769 1.00 89.00 82 LEU A C 1
ATOM 609 O O . LEU A 1 82 ? -17.030 -1.257 28.690 1.00 89.00 82 LEU A O 1
ATOM 613 N N . LYS A 1 83 ? -15.784 0.480 27.991 1.00 90.31 83 LYS A N 1
ATOM 614 C CA . LYS A 1 83 ? -15.436 0.957 29.334 1.00 90.31 83 LYS A CA 1
ATOM 615 C C . LYS A 1 83 ? -16.672 1.433 30.097 1.00 90.31 83 LYS A C 1
ATOM 617 O O . LYS A 1 83 ? -16.808 1.100 31.274 1.00 90.31 83 LYS A O 1
ATOM 622 N N . ASP A 1 84 ? -17.563 2.165 29.439 1.00 90.69 84 ASP A N 1
ATOM 623 C CA . ASP A 1 84 ? -18.805 2.648 30.046 1.00 90.69 84 ASP A CA 1
ATOM 624 C C . ASP A 1 84 ? -19.724 1.474 30.410 1.00 90.69 84 ASP A C 1
ATOM 626 O O . ASP A 1 84 ? -20.186 1.379 31.549 1.00 90.69 84 ASP A O 1
ATOM 630 N N . SER A 1 85 ? -19.867 0.502 29.504 1.00 85.69 85 SER A N 1
ATOM 631 C CA . SER A 1 85 ? -20.633 -0.730 29.743 1.00 85.69 85 SER A CA 1
ATOM 632 C C . SER A 1 85 ? -20.082 -1.547 30.921 1.00 85.69 85 SER A C 1
ATOM 634 O O . SER A 1 85 ? -20.840 -2.037 31.758 1.00 85.69 85 SER A O 1
ATOM 636 N N . LEU A 1 86 ? -18.755 -1.670 31.036 1.00 87.06 86 LEU A N 1
ATOM 637 C CA . LEU A 1 86 ? -18.096 -2.304 32.187 1.00 87.06 86 LEU A CA 1
ATOM 638 C C . LEU A 1 86 ? -18.348 -1.537 33.494 1.00 87.06 86 LEU A C 1
ATOM 640 O O . LEU A 1 86 ? -18.544 -2.147 34.550 1.00 87.06 86 LEU A O 1
ATOM 644 N N . GLY A 1 87 ? -18.359 -0.205 33.430 1.00 89.50 87 GLY A N 1
ATOM 645 C CA . GLY A 1 87 ? -18.706 0.652 34.559 1.00 89.50 87 GLY A CA 1
ATOM 646 C C . GLY A 1 87 ? -20.133 0.407 35.048 1.00 89.50 87 GLY A C 1
ATOM 647 O O . GLY A 1 87 ? -20.356 0.265 36.250 1.00 89.50 87 GLY A O 1
ATOM 648 N N . ASP A 1 88 ? -21.088 0.292 34.131 1.00 88.62 88 ASP A N 1
ATOM 649 C CA . ASP A 1 88 ? -22.487 0.033 34.471 1.00 88.62 88 ASP A CA 1
ATOM 650 C C . ASP A 1 88 ? -22.712 -1.380 35.017 1.00 88.62 88 ASP A C 1
ATOM 652 O O . ASP A 1 88 ? -23.447 -1.542 35.993 1.00 88.62 88 ASP A O 1
ATOM 656 N N . LEU A 1 89 ? -22.007 -2.388 34.493 1.00 83.19 89 LEU A N 1
ATOM 657 C CA . LEU A 1 89 ? -22.001 -3.732 35.084 1.00 83.19 89 LEU A CA 1
ATOM 658 C C . LEU A 1 89 ? -21.467 -3.722 36.519 1.00 83.19 89 LEU A C 1
ATOM 660 O O . LEU A 1 89 ? -22.041 -4.363 37.394 1.00 83.19 89 LEU A O 1
ATOM 664 N N . THR A 1 90 ? -20.408 -2.957 36.785 1.00 87.12 90 THR A N 1
ATOM 665 C CA . THR A 1 90 ? -19.856 -2.830 38.142 1.00 87.12 90 THR A CA 1
ATOM 666 C C . THR A 1 90 ? -20.867 -2.187 39.094 1.00 87.12 90 THR A C 1
ATOM 668 O O . THR A 1 90 ? -21.056 -2.664 40.212 1.00 87.12 90 THR A O 1
ATOM 671 N N . LYS A 1 91 ? -21.571 -1.134 38.650 1.00 86.88 91 LYS A N 1
ATOM 672 C CA . LYS A 1 91 ? -22.651 -0.516 39.438 1.00 86.88 91 LYS A CA 1
ATOM 673 C C . LYS A 1 91 ? -23.786 -1.500 39.707 1.00 86.88 91 LYS A C 1
ATOM 675 O O . LYS A 1 91 ? -24.289 -1.537 40.824 1.00 86.88 91 LYS A O 1
ATOM 680 N N . LEU A 1 92 ? -24.180 -2.287 38.705 1.00 85.56 92 LEU A N 1
ATOM 681 C CA . LEU A 1 92 ? -25.230 -3.292 38.853 1.00 85.56 92 LEU A CA 1
ATOM 682 C C . LEU A 1 92 ? -24.857 -4.334 39.913 1.00 85.56 92 LEU A C 1
ATOM 684 O O . LEU A 1 92 ? -25.684 -4.639 40.768 1.00 85.56 92 LEU A O 1
ATOM 688 N 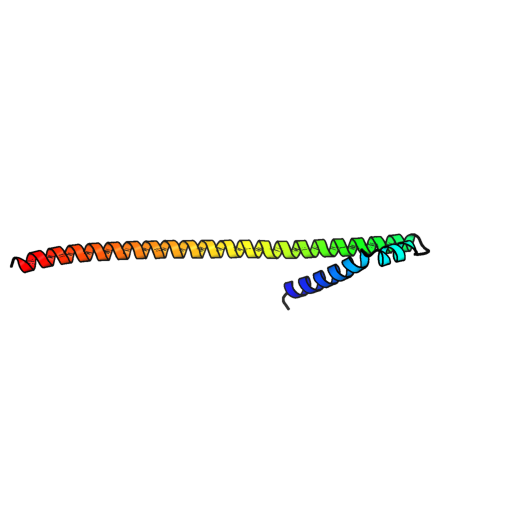N . THR A 1 93 ? -23.618 -4.829 39.897 1.00 84.81 93 THR A N 1
ATOM 689 C CA . THR A 1 93 ? -23.119 -5.756 40.923 1.00 84.81 93 THR A CA 1
ATOM 690 C C . THR A 1 93 ? -23.198 -5.141 42.319 1.00 84.81 93 THR A C 1
ATOM 692 O O . THR A 1 93 ? -23.741 -5.770 43.220 1.00 84.81 93 THR A O 1
ATOM 695 N N . ASN A 1 94 ? -22.765 -3.887 42.487 1.00 87.62 94 ASN A N 1
ATOM 696 C CA . ASN A 1 94 ? -22.843 -3.207 43.785 1.00 87.62 94 ASN A CA 1
ATOM 697 C C . ASN A 1 94 ? -24.292 -3.076 44.285 1.00 87.62 94 ASN A C 1
ATOM 699 O O . ASN A 1 94 ? -24.565 -3.318 45.455 1.00 87.62 94 ASN A O 1
ATOM 703 N N . ILE A 1 95 ? -25.238 -2.747 43.397 1.00 85.44 95 ILE A N 1
ATOM 704 C CA . ILE A 1 95 ? -26.664 -2.673 43.752 1.00 85.44 95 ILE A CA 1
ATOM 705 C C . ILE A 1 95 ? -27.192 -4.048 44.185 1.00 85.44 95 ILE A C 1
ATOM 707 O O . ILE A 1 95 ? -27.965 -4.137 45.137 1.00 85.44 95 ILE A O 1
ATOM 711 N N . LEU A 1 96 ? -26.801 -5.124 43.496 1.00 83.50 96 LEU A N 1
ATOM 712 C CA . LEU A 1 96 ? -27.204 -6.483 43.865 1.00 83.50 96 LEU A CA 1
ATOM 713 C C . LEU A 1 96 ? -26.648 -6.891 45.238 1.00 83.50 96 LEU A C 1
ATOM 715 O O . LEU A 1 96 ? -27.372 -7.515 46.020 1.00 83.50 96 LEU A O 1
ATOM 719 N N . ASP A 1 97 ? -25.415 -6.501 45.557 1.00 88.50 97 ASP A N 1
ATOM 720 C CA . ASP A 1 97 ? -24.814 -6.727 46.874 1.00 88.50 97 ASP A CA 1
ATOM 721 C C . ASP A 1 97 ? -25.558 -5.947 47.972 1.00 88.50 97 ASP A C 1
ATOM 723 O O . ASP A 1 97 ? -25.914 -6.525 49.005 1.00 88.50 97 ASP A O 1
ATOM 727 N N . ASP A 1 98 ? -25.886 -4.675 47.724 1.00 87.94 98 ASP A N 1
ATOM 728 C CA . ASP A 1 98 ? -26.664 -3.839 48.648 1.00 87.94 98 ASP A CA 1
ATOM 729 C C . ASP A 1 98 ? -28.059 -4.435 48.908 1.00 87.94 98 ASP A C 1
ATOM 731 O O . ASP A 1 98 ? -28.493 -4.566 50.057 1.00 87.94 98 ASP A O 1
ATOM 735 N N . VAL A 1 99 ? -28.761 -4.867 47.853 1.00 82.31 99 VAL A N 1
ATOM 736 C CA . VAL A 1 99 ? -30.068 -5.537 47.972 1.00 82.31 99 VAL A CA 1
ATOM 737 C C . VAL A 1 99 ? -29.947 -6.828 48.781 1.00 82.31 99 VAL A C 1
ATOM 739 O O . VAL A 1 99 ? -30.795 -7.107 49.631 1.00 82.31 99 VAL A O 1
ATOM 742 N N . THR A 1 100 ? -28.885 -7.604 48.568 1.00 86.38 100 THR A N 1
ATOM 743 C CA . THR A 1 100 ? -28.641 -8.850 49.305 1.00 86.38 100 THR A CA 1
ATOM 744 C C . THR A 1 100 ? -28.395 -8.586 50.794 1.00 86.38 100 THR A C 1
ATOM 746 O O . THR A 1 100 ? -28.930 -9.309 51.643 1.00 86.38 100 THR A O 1
ATOM 749 N N . GLN A 1 101 ? -27.660 -7.525 51.144 1.00 84.25 101 GLN A N 1
ATOM 750 C CA . GLN A 1 101 ? -27.500 -7.106 52.541 1.00 84.25 101 GLN A CA 1
ATOM 751 C C . GLN A 1 101 ? -28.835 -6.708 53.171 1.00 84.25 101 GLN A C 1
ATOM 753 O O . GLN A 1 101 ? -29.156 -7.177 54.265 1.00 84.25 101 GLN A O 1
ATOM 758 N N . VAL A 1 102 ? -29.643 -5.899 52.479 1.00 79.31 102 VAL A N 1
ATOM 759 C CA . VAL A 1 102 ? -30.969 -5.497 52.972 1.00 79.31 102 VAL A CA 1
ATOM 760 C C . VAL A 1 102 ? -31.858 -6.71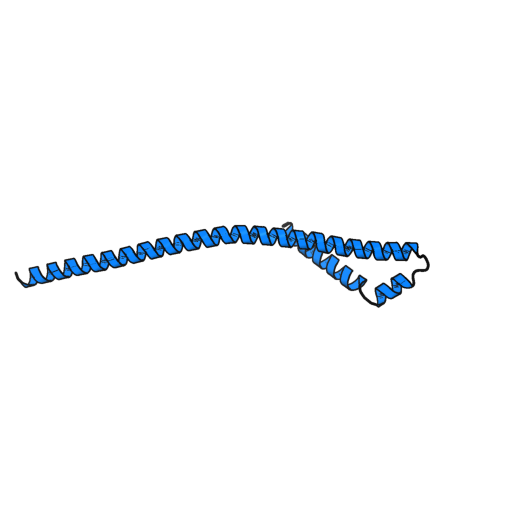9 53.205 1.00 79.31 102 VAL A C 1
ATOM 762 O O . VAL A 1 102 ? -32.458 -6.846 54.272 1.00 79.31 102 VAL A O 1
ATOM 765 N N . LEU A 1 103 ? -31.908 -7.658 52.255 1.00 77.19 103 LEU A N 1
ATOM 766 C CA . LEU A 1 103 ? -32.672 -8.901 52.398 1.00 77.19 103 LEU A CA 1
ATOM 767 C C . LEU A 1 103 ? -32.183 -9.755 53.574 1.00 77.19 103 LEU A C 1
ATOM 769 O O . LEU A 1 103 ? -33.000 -10.348 54.277 1.00 77.19 103 LEU A O 1
ATOM 773 N N . THR A 1 104 ? -30.874 -9.782 53.829 1.00 82.50 104 THR A N 1
ATOM 774 C CA . THR A 1 104 ? -30.294 -10.482 54.984 1.00 82.50 104 THR A CA 1
ATOM 775 C C . THR A 1 104 ? -30.779 -9.875 56.300 1.00 82.50 104 THR A C 1
ATOM 777 O O . THR A 1 104 ? -31.208 -10.607 57.193 1.00 82.50 104 THR A O 1
ATOM 780 N N . VAL A 1 105 ? -30.781 -8.542 56.408 1.00 79.56 105 VAL A N 1
ATOM 781 C CA . VAL A 1 105 ? -31.300 -7.829 57.588 1.00 79.56 105 VAL A CA 1
ATOM 782 C C . VAL A 1 105 ? -32.796 -8.093 57.777 1.00 79.56 105 VAL A C 1
ATOM 784 O O . VAL A 1 105 ? -33.232 -8.403 58.885 1.00 79.56 105 VAL A O 1
ATOM 787 N N . VAL A 1 106 ? -33.595 -8.030 56.707 1.00 74.69 106 VAL A N 1
ATOM 788 C CA . VAL A 1 106 ? -35.037 -8.325 56.776 1.00 74.69 106 VAL A CA 1
ATOM 789 C C . VAL A 1 106 ? -35.282 -9.771 57.219 1.00 74.69 106 VAL A C 1
ATOM 791 O O . VAL A 1 106 ? -36.116 -10.007 58.091 1.00 74.69 106 VAL A O 1
ATOM 794 N N . GLY A 1 107 ? -34.531 -10.735 56.680 1.00 68.12 107 GLY A N 1
ATOM 795 C CA . GLY A 1 107 ? -34.614 -12.140 57.082 1.00 68.12 107 GLY A CA 1
ATOM 796 C C . GLY A 1 107 ? -34.302 -12.356 58.565 1.00 68.12 107 GLY A C 1
ATOM 797 O O . GLY A 1 107 ? -35.017 -13.099 59.235 1.00 68.12 107 GLY A O 1
ATOM 798 N N . GLN A 1 108 ? -33.299 -11.655 59.104 1.00 72.00 108 GLN A N 1
ATOM 799 C CA . GLN A 1 108 ? -32.991 -11.679 60.538 1.00 72.00 108 GLN A CA 1
ATOM 800 C C . GLN A 1 108 ? -34.158 -11.155 61.387 1.00 72.00 108 GLN A C 1
ATOM 802 O O . GLN A 1 108 ? -34.532 -11.799 62.365 1.00 72.00 108 GLN A O 1
ATOM 807 N N . ILE A 1 109 ? -34.774 -10.034 60.999 1.00 71.06 109 ILE A N 1
ATOM 808 C CA . ILE A 1 109 ? -35.920 -9.457 61.723 1.00 71.06 109 ILE A CA 1
ATOM 809 C C . ILE A 1 109 ? -37.118 -10.412 61.712 1.00 71.06 109 ILE A C 1
ATOM 811 O O . ILE A 1 109 ? -37.722 -10.637 62.756 1.00 71.06 109 ILE A O 1
ATOM 815 N N . VAL A 1 110 ? -37.446 -11.001 60.558 1.00 63.31 110 VAL A N 1
ATOM 816 C CA . VAL A 1 110 ? -38.560 -11.957 60.449 1.00 63.31 110 VAL A CA 1
ATOM 817 C C . VAL A 1 110 ? -38.290 -13.217 61.271 1.00 63.31 110 VAL A C 1
ATOM 819 O O . VAL A 1 110 ? -39.214 -13.740 61.871 1.00 63.31 110 VAL A O 1
ATOM 822 N N . SER A 1 111 ? -37.042 -13.687 61.359 1.00 62.50 111 SER A N 1
ATOM 823 C CA . SER A 1 111 ? -36.706 -14.842 62.206 1.00 62.50 111 SER A CA 1
ATOM 824 C C . SER A 1 111 ? -36.776 -14.574 63.718 1.00 62.50 111 SER A C 1
ATOM 826 O O . SER A 1 111 ? -36.769 -15.523 64.499 1.00 62.50 111 SER A O 1
ATOM 828 N N . LEU A 1 112 ? -36.810 -13.302 64.133 1.00 54.56 112 LEU A N 1
ATOM 829 C CA . LEU A 1 112 ? -36.922 -12.867 65.532 1.00 54.56 112 LEU A CA 1
ATOM 830 C C . LEU A 1 112 ? -38.375 -12.595 65.967 1.00 54.56 112 LEU A C 1
ATOM 832 O O . LEU A 1 112 ? -38.609 -12.406 67.162 1.00 54.56 112 LEU A O 1
ATOM 836 N N . ALA A 1 113 ? -39.311 -12.538 65.015 1.00 49.00 113 ALA A N 1
ATOM 837 C CA . ALA A 1 113 ? -40.748 -12.360 65.230 1.00 49.00 113 ALA A CA 1
ATOM 838 C C . ALA A 1 113 ? -41.472 -13.714 65.265 1.00 49.00 113 ALA A C 1
ATOM 840 O O . ALA A 1 113 ? -42.431 -13.829 66.061 1.00 49.00 113 ALA A O 1
#

Organism: NCBI:txid3069686

Radius of gyration: 34.25 Å; chains: 1; bounding box: 65×24×98 Å

Foldseek 3Di:
DDVVVVLVVLLVVLVVVLVVCPDPVNLVVLVPDPDVVSSVVSVVVSVVSVVSNVVSVVVVVVVVVVVVVVVVVVVVVVVVVVVVVVVVVVVVVVVVVVVVVVVVVVVVVVVVD

pLDDT: mean 86.12, std 10.39, range [46.72, 96.06]

Sequence (113 aa):
MQSSALYSMTLQSLVGLRNEMVTSDWIDAVNALPNPNDQIRAQATAFKVEHAIQVLSNAALSDIADQMVAQQAAITAATTELKDSLGDLTKLTNILDDVTQVLTVVGQIVSLA